Protein AF-A0A4R1QID0-F1 (afdb_monomer_lite)

Radius of gyration: 25.6 Å; chains: 1; bounding box: 64×39×72 Å

InterPro domains:
  IPR013378 Internalin B-like, B-repeat [PF09479] (39-100)
  IPR013378 Internalin B-like, B-repeat [TIGR02543] (71-116)
  IPR042229 Listeria-Bacteroides repeat domain superfamily [G3DSA:2.60.40.4270] (36-116)

pLDDT: mean 79.38, std 17.38, range [43.12, 98.12]

Structure (mmCIF, N/CA/C/O backbone):
data_AF-A0A4R1QID0-F1
#
_entry.id   AF-A0A4R1QID0-F1
#
loop_
_atom_site.group_PDB
_atom_site.id
_atom_site.type_symbol
_atom_site.label_atom_id
_atom_site.label_alt_id
_atom_site.label_comp_id
_atom_site.label_asym_id
_atom_site.label_entity_id
_atom_site.label_seq_id
_atom_site.pdbx_PDB_ins_code
_atom_site.Cartn_x
_atom_site.Cartn_y
_atom_site.Cartn_z
_atom_site.occupancy
_atom_site.B_iso_or_equiv
_atom_site.auth_seq_id
_atom_site.auth_comp_id
_atom_site.auth_asym_id
_atom_site.auth_atom_id
_atom_site.pdbx_PDB_model_num
ATOM 1 N N . MET A 1 1 ? -11.193 15.067 13.203 1.00 49.72 1 MET A N 1
ATOM 2 C CA . MET A 1 1 ? -12.144 14.081 13.769 1.00 49.72 1 MET A CA 1
ATOM 3 C C . MET A 1 1 ? -12.081 12.837 12.896 1.00 49.72 1 MET A C 1
ATOM 5 O O . MET A 1 1 ? -12.036 13.022 11.689 1.00 49.72 1 MET A O 1
ATOM 9 N N . GLY A 1 2 ? -12.042 11.627 13.473 1.00 64.31 2 GLY A N 1
ATOM 10 C CA . GLY A 1 2 ? -12.296 10.387 12.718 1.00 64.31 2 GLY A CA 1
ATOM 11 C C . GLY A 1 2 ? -11.180 9.338 12.645 1.00 64.31 2 GLY A C 1
ATOM 12 O O . GLY A 1 2 ? -11.029 8.741 11.597 1.00 64.31 2 GLY A O 1
ATOM 13 N N . SER A 1 3 ? -10.397 9.099 13.702 1.00 70.88 3 SER A N 1
ATOM 14 C CA . SER A 1 3 ? -9.411 7.995 13.736 1.00 70.88 3 SER A CA 1
ATOM 15 C C . SER A 1 3 ? -9.646 6.971 14.852 1.00 70.88 3 SER A C 1
ATOM 17 O O . SER A 1 3 ? -8.865 6.038 15.041 1.00 70.88 3 SER A O 1
ATOM 19 N N . GLU A 1 4 ? -10.699 7.194 15.629 1.00 80.94 4 GLU A N 1
ATOM 20 C CA . GLU A 1 4 ? -11.085 6.413 16.794 1.00 80.94 4 GLU A CA 1
ATOM 21 C C . GLU A 1 4 ? -12.612 6.342 16.822 1.00 80.94 4 GLU A C 1
ATOM 23 O O . GLU A 1 4 ? -13.280 7.346 16.535 1.00 80.94 4 GLU A O 1
ATOM 28 N N . ARG A 1 5 ? -13.150 5.186 17.210 1.00 79.44 5 ARG A N 1
ATOM 29 C CA . ARG A 1 5 ? -14.561 5.016 17.559 1.00 79.44 5 ARG A CA 1
ATOM 30 C C . ARG A 1 5 ? -14.739 5.061 19.074 1.00 79.44 5 ARG A C 1
ATOM 32 O O . ARG A 1 5 ? -13.818 4.750 19.835 1.00 79.44 5 ARG A O 1
ATOM 39 N N . SER A 1 6 ? -15.937 5.430 19.508 1.00 84.56 6 SER A N 1
ATOM 40 C CA . SER A 1 6 ? -16.315 5.389 20.920 1.00 84.56 6 SER A CA 1
ATOM 41 C C . SER A 1 6 ? -17.031 4.080 21.222 1.00 84.56 6 SER A C 1
ATOM 43 O O . SER A 1 6 ? -18.061 3.790 20.621 1.00 84.56 6 SER A O 1
ATOM 45 N N . GLU A 1 7 ? -16.509 3.317 22.178 1.00 86.38 7 GLU A N 1
ATOM 46 C CA . GLU A 1 7 ? -17.219 2.190 22.786 1.00 86.38 7 GLU A CA 1
ATOM 47 C C . GLU A 1 7 ? -17.735 2.622 24.164 1.00 86.38 7 GLU A C 1
ATOM 49 O O . GLU A 1 7 ? -16.983 3.196 24.959 1.00 86.38 7 GLU A O 1
ATOM 54 N N . TRP A 1 8 ? -19.017 2.376 24.436 1.00 87.00 8 TRP A N 1
ATOM 55 C CA . TRP A 1 8 ? -19.699 2.803 25.661 1.00 87.00 8 TRP A CA 1
ATOM 56 C C . TRP A 1 8 ? -19.897 1.633 26.625 1.00 87.00 8 TRP A C 1
ATOM 58 O O . TRP A 1 8 ? -20.104 0.503 26.192 1.00 87.00 8 TRP A O 1
ATOM 68 N N . PHE A 1 9 ? -19.840 1.901 27.930 1.00 90.12 9 PHE A N 1
ATOM 69 C CA . PHE A 1 9 ? -19.890 0.900 28.998 1.00 90.12 9 PHE A CA 1
ATOM 70 C C . PHE A 1 9 ? -20.726 1.392 30.185 1.00 90.12 9 PHE A C 1
ATOM 72 O O . PHE A 1 9 ? -20.767 2.594 30.468 1.00 90.12 9 PHE A O 1
ATOM 79 N N . TYR A 1 10 ? -21.366 0.460 30.897 1.00 88.88 10 TYR A N 1
ATOM 80 C CA . TYR A 1 10 ? -22.107 0.761 32.133 1.00 88.88 10 TYR A CA 1
ATOM 81 C C . TYR A 1 10 ? -21.193 0.979 33.345 1.00 88.88 10 TYR A C 1
ATOM 83 O O . TYR A 1 10 ? -21.604 1.584 34.332 1.00 88.88 10 TYR A O 1
ATOM 91 N N . ASP A 1 11 ? -19.954 0.495 33.281 1.00 89.31 11 ASP A N 1
ATOM 92 C CA . ASP A 1 11 ? -18.989 0.545 34.371 1.00 89.31 11 ASP A CA 1
ATOM 93 C C . ASP A 1 11 ? -17.685 1.239 33.961 1.00 89.31 11 ASP A C 1
ATOM 95 O O . ASP A 1 11 ? -17.271 1.222 32.800 1.00 89.31 11 ASP A O 1
ATOM 99 N N . SER A 1 12 ? -16.994 1.810 34.946 1.00 88.94 12 SER A N 1
ATOM 100 C CA . SER A 1 12 ? -15.716 2.499 34.740 1.00 88.94 12 SER A CA 1
ATOM 101 C C . SER A 1 12 ? -14.543 1.565 34.436 1.00 88.94 12 SER A C 1
ATOM 103 O O . SER A 1 12 ? -13.476 2.048 34.065 1.00 88.94 12 SER A O 1
ATOM 105 N N . GLN A 1 13 ? -14.711 0.248 34.609 1.00 90.56 13 GLN A N 1
ATOM 106 C CA . GLN A 1 13 ? -13.693 -0.758 34.291 1.00 90.56 13 GLN A CA 1
ATOM 107 C C . GLN A 1 13 ? -13.824 -1.282 32.851 1.00 90.56 13 GLN A C 1
ATOM 109 O O . GLN A 1 13 ? -13.008 -2.098 32.425 1.00 90.56 13 GLN A O 1
ATOM 114 N N . PHE A 1 14 ? -14.808 -0.792 32.086 1.00 87.19 14 PHE A N 1
ATOM 115 C CA . PHE A 1 14 ? -15.067 -1.173 30.697 1.00 87.19 14 PHE A CA 1
ATOM 116 C C . PHE A 1 14 ? -15.308 -2.681 30.507 1.00 87.19 14 PHE A C 1
ATOM 118 O O . PHE A 1 14 ? -14.840 -3.282 29.536 1.00 87.19 14 PHE A O 1
ATOM 125 N N . THR A 1 15 ? -16.025 -3.307 31.441 1.00 87.62 15 THR A N 1
ATOM 126 C CA . THR A 1 15 ? -16.303 -4.755 31.418 1.00 87.62 15 THR A CA 1
ATOM 127 C C . THR A 1 15 ? -17.694 -5.095 30.881 1.00 87.62 15 THR A C 1
ATOM 129 O O . THR A 1 15 ? -17.900 -6.199 30.375 1.00 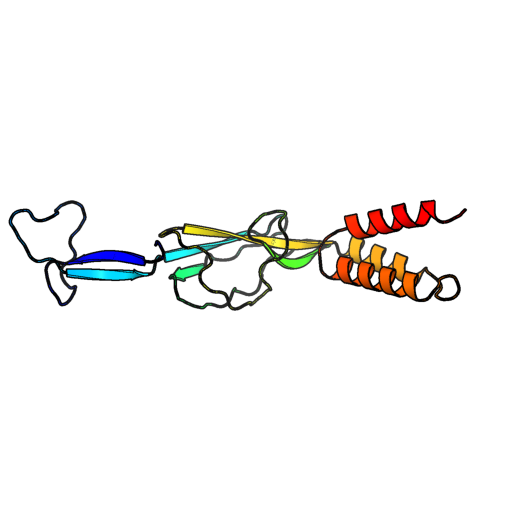87.62 15 THR A O 1
ATOM 132 N N . GLN A 1 16 ? -18.636 -4.150 30.932 1.00 85.75 16 GLN A N 1
ATOM 133 C CA . GLN A 1 16 ? -20.023 -4.316 30.497 1.00 85.75 16 GLN A CA 1
ATOM 134 C C . GLN A 1 16 ? -20.341 -3.362 29.333 1.00 85.75 16 GLN A C 1
ATOM 136 O O . GLN A 1 16 ? -20.740 -2.217 29.572 1.00 85.75 16 GLN A O 1
ATOM 141 N N . PRO A 1 17 ? -20.130 -3.789 28.071 1.00 87.00 17 PRO A N 1
ATOM 142 C CA . PRO A 1 17 ? -20.338 -2.932 26.908 1.00 87.00 17 PRO A CA 1
ATOM 143 C C . PRO A 1 17 ? -21.823 -2.649 26.669 1.00 87.00 17 PRO A C 1
ATOM 145 O O . PRO A 1 17 ? -22.661 -3.553 26.694 1.00 87.00 17 PRO A O 1
ATOM 148 N N . ILE A 1 18 ? -22.125 -1.392 26.360 1.00 85.50 18 ILE A N 1
ATOM 149 C CA . ILE A 1 18 ? -23.423 -0.935 25.872 1.00 85.50 18 ILE A CA 1
ATOM 150 C C . ILE A 1 18 ? -23.448 -1.177 24.365 1.00 85.50 18 ILE A C 1
ATOM 152 O O . ILE A 1 18 ? -22.638 -0.626 23.619 1.00 85.50 18 ILE A O 1
ATOM 156 N N . ARG A 1 19 ? -24.378 -2.016 23.911 1.00 79.38 19 ARG A N 1
ATOM 157 C CA . ARG A 1 19 ? -24.669 -2.185 22.483 1.00 79.38 19 ARG A CA 1
ATOM 158 C C . ARG A 1 19 ? -25.661 -1.097 22.073 1.00 79.38 19 ARG A C 1
ATOM 160 O O . ARG A 1 19 ? -26.538 -0.761 22.866 1.00 79.38 19 ARG A O 1
ATOM 167 N N . GLU A 1 20 ? -25.523 -0.550 20.862 1.00 63.75 20 GLU A N 1
ATOM 168 C CA . GLU A 1 20 ? -26.338 0.573 20.341 1.00 63.75 20 GLU A CA 1
ATOM 169 C C . GLU A 1 20 ? -27.853 0.384 20.516 1.00 63.75 20 GLU A C 1
ATOM 171 O O . GLU A 1 20 ? -28.603 1.350 20.606 1.00 63.75 20 GLU A O 1
ATOM 176 N N . GLU A 1 21 ? -28.289 -0.866 20.629 1.00 64.75 21 GLU A N 1
ATOM 177 C CA . GLU A 1 21 ? -29.668 -1.307 20.811 1.00 64.75 21 GLU A CA 1
ATOM 178 C C . GLU A 1 21 ? -30.313 -0.831 22.130 1.00 64.75 21 GLU A C 1
ATOM 180 O O . GLU A 1 21 ? -31.535 -0.892 22.267 1.00 64.75 21 GLU A O 1
ATOM 185 N N . TYR A 1 22 ? -29.532 -0.348 23.106 1.00 66.56 22 TYR A N 1
ATOM 186 C CA . TYR A 1 22 ? -30.059 0.103 24.396 1.00 66.56 22 TYR A CA 1
ATOM 187 C C . TYR A 1 22 ? -29.257 1.279 24.969 1.00 66.56 22 TYR A C 1
ATOM 189 O O . TYR A 1 22 ? -28.391 1.112 25.829 1.00 66.56 22 TYR A O 1
ATOM 197 N N . ILE A 1 23 ? -29.563 2.501 24.522 1.00 65.56 23 ILE A N 1
ATOM 198 C CA . ILE A 1 23 ? -29.105 3.704 25.227 1.00 65.56 23 ILE A CA 1
ATOM 199 C C . ILE A 1 23 ? -29.964 3.851 26.490 1.00 65.56 23 ILE A C 1
ATOM 201 O O . ILE A 1 23 ? -31.181 4.026 26.378 1.00 65.56 23 ILE A O 1
ATOM 205 N N . PRO A 1 24 ? -29.382 3.777 27.696 1.00 64.50 24 PRO A N 1
ATOM 206 C CA . PRO A 1 24 ? -30.165 3.879 28.914 1.00 64.50 24 PRO A CA 1
ATOM 207 C C . PRO A 1 24 ? -30.789 5.273 29.064 1.00 64.50 24 PRO A C 1
ATOM 209 O O . PRO A 1 24 ? -30.095 6.286 29.135 1.00 64.50 24 PRO A O 1
ATOM 212 N N . GLY A 1 25 ? -32.118 5.324 29.147 1.00 71.19 25 GLY A N 1
ATOM 213 C CA . GLY A 1 25 ? -32.842 6.504 29.618 1.00 71.19 25 GLY A CA 1
ATOM 214 C C . GLY A 1 25 ? -32.760 6.645 31.144 1.00 71.19 25 GLY A C 1
ATOM 215 O O . GLY A 1 25 ? -32.569 5.654 31.845 1.00 71.19 25 GLY A O 1
ATOM 216 N N . ASN A 1 26 ? -32.971 7.869 31.651 1.00 73.75 26 ASN A N 1
ATOM 217 C CA . ASN A 1 26 ? -33.058 8.253 33.079 1.00 73.75 26 ASN A CA 1
ATOM 218 C C . ASN A 1 26 ? -31.740 8.576 33.813 1.00 73.75 26 ASN A C 1
ATOM 220 O O . ASN A 1 26 ? -31.535 8.139 34.942 1.00 73.75 26 ASN A O 1
ATOM 224 N N . GLY A 1 27 ? -30.861 9.392 33.219 1.00 76.56 27 GLY A N 1
ATOM 225 C CA . GLY A 1 27 ? -29.733 9.989 33.956 1.00 76.56 27 GLY A CA 1
ATOM 226 C C . GLY A 1 27 ? -28.651 8.996 34.397 1.00 76.56 27 GLY A C 1
ATOM 227 O O . GLY A 1 27 ? -27.925 9.271 35.349 1.00 76.56 27 GLY A O 1
ATOM 228 N N . GLN A 1 28 ? -28.541 7.845 33.727 1.00 80.94 28 GLN A N 1
ATOM 229 C CA . GLN A 1 28 ? -27.451 6.902 33.964 1.00 80.94 28 GLN A CA 1
ATOM 230 C C . GLN A 1 28 ? -26.105 7.501 33.543 1.00 80.94 28 GLN A C 1
ATOM 232 O O . GLN A 1 28 ? -25.951 8.011 32.433 1.00 80.94 28 GLN A O 1
ATOM 237 N N . THR A 1 29 ? -25.113 7.389 34.426 1.00 86.44 29 THR A N 1
ATOM 238 C CA . THR A 1 29 ? -23.710 7.630 34.084 1.00 86.44 29 THR A CA 1
ATOM 239 C C . THR A 1 29 ? -23.209 6.481 33.221 1.00 86.44 29 THR A C 1
ATOM 241 O O . THR A 1 29 ? -23.306 5.321 33.615 1.00 86.44 29 THR A O 1
ATOM 244 N N . VAL A 1 30 ? -22.643 6.811 32.065 1.00 88.81 30 VAL A N 1
ATOM 245 C CA . VAL A 1 30 ? -21.993 5.861 31.158 1.00 88.81 30 VAL A CA 1
ATOM 246 C C . VAL A 1 30 ? -20.535 6.253 30.958 1.00 88.81 30 VAL A C 1
ATOM 248 O O . VAL A 1 30 ? -20.171 7.427 31.063 1.00 88.81 30 VAL A O 1
ATOM 251 N N . TYR A 1 31 ? -19.698 5.269 30.655 1.00 88.62 31 TYR A N 1
ATOM 252 C CA . TYR A 1 31 ? -18.264 5.451 30.467 1.00 88.62 31 TYR A CA 1
ATOM 253 C C . TYR A 1 31 ? -17.903 5.187 29.007 1.00 88.62 31 TYR A C 1
ATOM 255 O O . TYR A 1 31 ? -18.281 4.161 28.449 1.00 88.62 31 TYR A O 1
ATOM 263 N N . ALA A 1 32 ? -17.171 6.108 28.381 1.00 87.69 32 ALA A N 1
ATOM 264 C CA . ALA A 1 32 ? -16.661 5.934 27.024 1.00 87.69 32 ALA A CA 1
ATOM 265 C C . A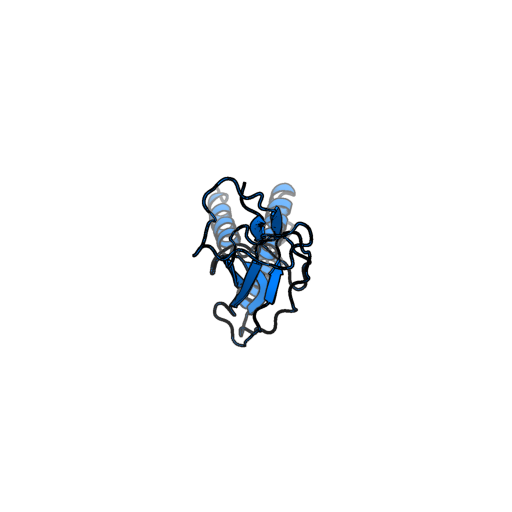LA A 1 32 ? -15.183 5.558 27.043 1.00 87.69 32 ALA A C 1
ATOM 267 O O . ALA A 1 32 ? -14.385 6.174 27.756 1.00 87.69 32 ALA A O 1
ATOM 268 N N . ARG A 1 33 ? -14.807 4.620 26.176 1.00 87.88 33 ARG A N 1
ATOM 269 C CA . ARG A 1 33 ? -13.416 4.356 25.810 1.00 87.88 33 ARG A CA 1
ATOM 270 C C . ARG A 1 33 ? -13.212 4.666 24.332 1.00 87.88 33 ARG A C 1
ATOM 272 O O . ARG A 1 33 ? -14.010 4.263 23.488 1.00 87.88 33 ARG A O 1
ATOM 279 N N . ARG A 1 34 ? -12.110 5.351 24.024 1.00 86.56 34 ARG A N 1
ATOM 280 C CA . ARG A 1 34 ? -11.635 5.543 22.648 1.00 86.56 34 ARG A CA 1
ATOM 281 C C . ARG A 1 34 ? -10.935 4.278 22.177 1.00 86.56 34 ARG A C 1
ATOM 283 O O . ARG A 1 34 ? -10.024 3.801 22.853 1.00 86.56 34 ARG A O 1
ATOM 290 N N . VAL A 1 35 ? -11.363 3.748 21.038 1.00 87.69 35 VAL A N 1
ATOM 291 C CA . VAL A 1 35 ? -10.768 2.558 20.425 1.00 87.69 35 VAL A CA 1
ATOM 292 C C . VAL A 1 35 ? -10.282 2.907 19.023 1.00 87.69 35 VAL A C 1
ATOM 294 O O . VAL A 1 35 ? -11.041 3.522 18.270 1.00 87.69 35 VAL A O 1
ATOM 297 N N . PRO A 1 36 ? -9.038 2.550 18.655 1.00 90.50 36 PRO A N 1
ATOM 298 C CA . PRO A 1 36 ? -8.532 2.815 17.318 1.00 90.50 36 PRO A CA 1
ATOM 299 C C . PRO A 1 36 ? -9.376 2.155 16.227 1.00 90.50 36 PRO A C 1
ATOM 301 O O . PRO A 1 36 ? -9.839 1.018 16.373 1.00 90.50 36 PRO A O 1
ATOM 304 N N . ASN A 1 37 ? -9.531 2.862 15.110 1.00 92.19 37 ASN A N 1
ATOM 305 C CA . ASN A 1 37 ? -10.207 2.320 13.935 1.00 92.19 37 ASN A CA 1
ATOM 306 C C . ASN A 1 37 ? -9.407 1.147 13.361 1.00 92.19 37 ASN A C 1
ATOM 308 O O . ASN A 1 37 ? -8.176 1.189 13.319 1.00 92.19 37 ASN A O 1
ATOM 312 N N . ARG A 1 38 ? -10.095 0.096 12.918 1.00 94.06 38 ARG A N 1
ATOM 313 C CA . ARG A 1 38 ? -9.474 -1.095 12.322 1.00 94.06 38 ARG A CA 1
ATOM 314 C C . ARG A 1 38 ? -9.634 -1.067 10.816 1.00 94.06 38 ARG A C 1
ATOM 316 O O . ARG A 1 38 ? -10.663 -0.631 10.322 1.00 94.06 38 ARG A O 1
ATOM 323 N N . TYR A 1 39 ? -8.653 -1.580 10.089 1.00 96.19 39 TYR A N 1
ATOM 324 C CA . TYR A 1 39 ? -8.732 -1.686 8.637 1.00 96.19 39 TYR A CA 1
ATOM 325 C C . TYR A 1 39 ? -7.973 -2.898 8.111 1.00 96.19 39 TYR A C 1
ATOM 327 O 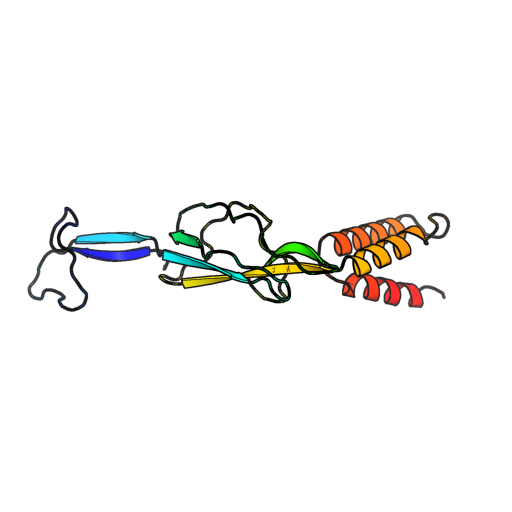O . TYR A 1 39 ? -7.090 -3.458 8.772 1.00 96.19 39 TYR A O 1
ATOM 335 N N . THR A 1 40 ? -8.319 -3.285 6.888 1.00 97.81 40 THR A N 1
ATOM 336 C CA . THR A 1 40 ? -7.703 -4.402 6.178 1.00 97.81 40 THR A CA 1
ATOM 337 C C . THR A 1 40 ? -6.962 -3.900 4.947 1.00 97.81 40 THR A C 1
ATOM 339 O O . THR A 1 40 ? -7.518 -3.192 4.112 1.00 97.81 40 THR A O 1
ATOM 342 N N . VAL A 1 41 ? -5.710 -4.313 4.801 1.00 98.06 41 VAL A N 1
ATOM 343 C CA . VAL A 1 41 ? -4.894 -4.113 3.606 1.00 98.06 41 VAL A CA 1
ATOM 344 C C . VAL A 1 41 ? -4.983 -5.360 2.737 1.00 98.06 41 VAL A C 1
ATOM 346 O O . VAL A 1 41 ? -4.718 -6.473 3.199 1.00 98.06 41 VAL A O 1
ATOM 349 N N . ARG A 1 42 ? -5.357 -5.184 1.472 1.00 98.00 42 ARG A N 1
ATOM 350 C CA . ARG A 1 42 ? -5.417 -6.243 0.461 1.00 98.00 42 ARG A CA 1
ATOM 351 C C . ARG A 1 42 ? -4.384 -5.987 -0.620 1.00 98.00 42 ARG A C 1
ATOM 353 O O . ARG A 1 42 ? -4.155 -4.844 -1.000 1.00 98.00 42 ARG A O 1
ATOM 360 N N . PHE A 1 43 ? -3.807 -7.062 -1.139 1.00 98.12 43 PHE A N 1
ATOM 361 C CA . PHE A 1 43 ? -2.773 -7.002 -2.162 1.00 98.12 43 PHE A CA 1
ATOM 362 C C . PHE A 1 43 ? -3.307 -7.548 -3.482 1.00 98.12 43 PHE A C 1
ATOM 364 O O . PHE A 1 43 ? -3.852 -8.650 -3.533 1.00 98.12 43 PHE A O 1
ATOM 371 N N . SER A 1 44 ? -3.131 -6.781 -4.551 1.00 97.94 44 SER A N 1
ATOM 372 C CA . SER A 1 44 ? -3.480 -7.173 -5.913 1.00 97.94 44 SER A CA 1
ATOM 373 C C . SER A 1 44 ? -2.216 -7.350 -6.745 1.00 97.94 44 SER A C 1
ATOM 375 O O . SER A 1 44 ? -1.363 -6.462 -6.784 1.00 97.94 44 SER A O 1
ATOM 377 N N . ALA A 1 45 ? -2.127 -8.470 -7.466 1.00 96.94 45 ALA A N 1
ATOM 378 C CA . ALA A 1 45 ? -1.040 -8.723 -8.409 1.00 96.94 45 ALA A CA 1
ATOM 379 C C . ALA A 1 45 ? -1.058 -7.760 -9.608 1.00 96.94 45 ALA A C 1
ATOM 381 O O . ALA A 1 45 ? -0.050 -7.641 -10.300 1.00 96.94 45 ALA A O 1
ATOM 382 N N . ASN A 1 46 ? -2.184 -7.078 -9.857 1.00 96.56 46 ASN A N 1
ATOM 383 C CA . ASN A 1 46 ? -2.328 -6.011 -10.850 1.00 96.56 46 ASN A CA 1
ATOM 384 C C . ASN A 1 46 ? -1.741 -6.362 -12.235 1.00 96.56 46 ASN A C 1
ATOM 386 O O . ASN A 1 46 ? -0.749 -5.792 -12.696 1.00 96.56 46 ASN A O 1
ATOM 390 N N . GLY A 1 47 ? -2.312 -7.388 -12.869 1.00 93.81 47 GLY A N 1
ATOM 391 C CA . GLY A 1 47 ? -1.821 -7.932 -14.141 1.00 93.81 47 GLY A CA 1
ATOM 392 C C . GLY A 1 47 ? -0.642 -8.907 -14.015 1.00 93.81 47 GLY A C 1
ATOM 393 O O . GLY A 1 47 ? -0.204 -9.452 -15.024 1.00 93.81 47 GLY A O 1
ATOM 394 N N . GLY A 1 48 ? -0.129 -9.138 -12.804 1.00 95.06 48 GLY A N 1
ATOM 395 C CA . GLY A 1 48 ? 0.747 -10.264 -12.473 1.00 95.06 48 GLY A CA 1
ATOM 396 C C . GLY A 1 48 ? -0.018 -11.517 -12.024 1.00 95.06 48 GLY A C 1
ATOM 397 O O . GLY A 1 48 ? -1.247 -11.573 -12.060 1.00 95.06 48 GLY A O 1
ATOM 398 N N . ALA A 1 49 ? 0.729 -12.512 -11.554 1.00 97.06 49 ALA A N 1
ATOM 399 C CA . ALA A 1 49 ? 0.256 -13.783 -11.018 1.00 97.06 49 ALA A CA 1
ATOM 400 C C . ALA A 1 49 ? 0.753 -14.010 -9.578 1.00 97.06 49 ALA A C 1
ATOM 402 O O . ALA A 1 49 ? 1.797 -13.490 -9.175 1.00 97.06 49 ALA A O 1
ATOM 403 N N . GLY A 1 50 ? 0.012 -14.823 -8.820 1.00 95.69 50 GLY A N 1
ATOM 404 C CA . GLY A 1 50 ? 0.270 -15.151 -7.413 1.00 95.69 50 GLY A CA 1
ATOM 405 C C . GLY A 1 50 ? -0.828 -14.643 -6.473 1.00 95.69 50 GLY A C 1
ATOM 406 O O . GLY A 1 50 ? -1.780 -13.994 -6.902 1.00 95.69 50 GLY A O 1
ATOM 407 N N . SER A 1 51 ? -0.690 -14.936 -5.181 1.00 95.06 51 SER A N 1
ATOM 408 C CA . SER A 1 51 ? -1.621 -14.517 -4.125 1.00 95.06 51 SER A CA 1
ATOM 409 C C . SER A 1 51 ? -0.862 -14.122 -2.860 1.00 95.06 51 SER A C 1
ATOM 411 O O . SER A 1 51 ? 0.218 -14.643 -2.577 1.00 95.06 51 SER A O 1
ATOM 413 N N . MET A 1 52 ? -1.443 -13.213 -2.082 1.00 96.69 52 MET A N 1
ATOM 414 C CA . MET A 1 52 ? -0.933 -12.804 -0.775 1.00 96.69 52 MET A CA 1
ATOM 415 C C . MET A 1 52 ? -2.100 -12.665 0.196 1.00 96.69 52 MET A C 1
ATOM 417 O O . MET A 1 52 ? -3.177 -12.211 -0.195 1.00 96.69 52 MET A O 1
ATOM 421 N N . ASP A 1 53 ? -1.872 -13.040 1.451 1.00 97.00 53 ASP A N 1
ATOM 422 C CA . ASP A 1 53 ? -2.863 -12.870 2.507 1.00 97.00 53 ASP A CA 1
ATOM 423 C C . ASP A 1 53 ? -3.088 -11.384 2.801 1.00 97.00 53 ASP A C 1
ATOM 425 O O . ASP A 1 53 ? -2.174 -10.558 2.709 1.00 97.00 53 ASP A O 1
ATOM 429 N N . SER A 1 54 ? -4.320 -11.039 3.170 1.00 96.81 54 SER A N 1
ATOM 430 C CA . SER A 1 54 ? -4.634 -9.698 3.654 1.00 96.81 54 SER A CA 1
ATOM 431 C C . SER A 1 54 ? -4.015 -9.451 5.027 1.00 96.81 54 SER A C 1
ATOM 433 O O . SER A 1 54 ? -3.928 -10.365 5.848 1.00 96.81 54 SER A O 1
ATOM 435 N N . LEU A 1 55 ? -3.684 -8.197 5.312 1.00 96.44 55 LEU A N 1
ATOM 436 C CA . LEU A 1 55 ? -3.148 -7.773 6.601 1.00 96.44 55 LEU A CA 1
ATOM 437 C C . LEU A 1 55 ? -4.174 -6.909 7.333 1.00 96.44 55 LEU A C 1
ATOM 439 O O . LEU A 1 55 ? -4.726 -5.983 6.749 1.00 96.44 55 LEU A O 1
ATOM 443 N N . ASN A 1 56 ? -4.408 -7.178 8.616 1.00 96.50 56 ASN A N 1
ATOM 444 C CA . ASN A 1 56 ? -5.242 -6.326 9.465 1.00 96.50 56 ASN A CA 1
ATOM 445 C C . ASN A 1 56 ? -4.357 -5.411 10.312 1.00 96.50 56 ASN A C 1
ATOM 447 O O . ASN A 1 56 ? -3.369 -5.873 10.882 1.00 96.50 56 ASN A O 1
ATOM 451 N N . SER A 1 57 ? -4.715 -4.132 10.397 1.00 95.62 57 SER A N 1
ATOM 452 C CA . SER A 1 57 ? -4.008 -3.147 11.217 1.00 95.62 57 SER A CA 1
ATOM 453 C C . SER A 1 57 ? -4.994 -2.205 11.894 1.00 95.62 57 SER A C 1
ATOM 455 O O . SER A 1 57 ? -6.129 -2.027 11.450 1.00 95.62 57 SER A O 1
ATOM 457 N N . GLU A 1 58 ? -4.535 -1.579 12.970 1.00 94.75 58 GLU A N 1
ATOM 458 C CA . GLU A 1 58 ? -5.277 -0.535 13.667 1.00 94.75 58 GLU A CA 1
ATOM 459 C C . GLU A 1 58 ? -4.689 0.846 13.368 1.00 94.75 58 GLU A C 1
ATOM 461 O O . GLU A 1 58 ? -3.504 0.998 13.039 1.00 94.75 58 GLU A O 1
ATOM 466 N N . TYR A 1 59 ? -5.519 1.879 13.472 1.00 93.00 59 TYR A N 1
ATOM 467 C CA . TYR A 1 59 ? -5.056 3.252 13.421 1.00 93.00 59 TYR A CA 1
ATOM 468 C C . TYR A 1 59 ? -4.085 3.502 14.577 1.00 93.00 59 TYR A C 1
ATOM 470 O O . TYR A 1 59 ? -4.273 3.073 15.709 1.00 93.00 59 TYR A O 1
ATOM 478 N N . GLY A 1 60 ? -2.999 4.197 14.291 1.00 91.69 60 GLY A N 1
ATOM 479 C CA . GLY A 1 60 ? -1.928 4.458 15.232 1.00 91.69 60 GLY A CA 1
ATOM 480 C C . GLY A 1 60 ? -0.865 3.360 15.282 1.00 91.69 60 GLY A C 1
ATOM 481 O O . GLY A 1 60 ? 0.235 3.669 15.745 1.00 91.69 60 GLY A O 1
ATOM 482 N N . GLN A 1 61 ? -1.110 2.162 14.746 1.00 93.75 61 GLN A N 1
ATOM 483 C CA . GLN A 1 61 ? -0.139 1.067 14.715 1.00 93.75 61 GLN A CA 1
ATOM 484 C C . GLN A 1 61 ? 0.793 1.164 13.495 1.00 93.75 61 GLN A C 1
ATOM 486 O O . GLN A 1 61 ? 0.340 1.380 12.371 1.00 93.75 61 GLN A O 1
ATOM 491 N N . GLN A 1 62 ? 2.102 1.003 13.716 1.00 95.94 62 GLN A N 1
ATOM 492 C CA . GLN A 1 62 ? 3.071 0.774 12.640 1.00 95.94 62 GLN A CA 1
ATOM 493 C C . GLN A 1 62 ? 3.180 -0.718 12.333 1.00 95.94 62 GLN A C 1
ATOM 495 O O . GLN A 1 62 ? 3.205 -1.540 13.249 1.00 95.94 62 GLN A O 1
ATOM 500 N N . PHE A 1 63 ? 3.303 -1.054 11.054 1.00 95.31 63 PHE A N 1
ATOM 501 C CA . PHE A 1 63 ? 3.561 -2.419 10.607 1.00 95.31 63 PHE A CA 1
ATOM 502 C C . PHE A 1 63 ? 4.386 -2.417 9.322 1.00 95.31 63 PHE A C 1
ATOM 504 O O . PHE A 1 63 ? 4.416 -1.433 8.582 1.00 95.31 63 PHE A O 1
ATOM 511 N N . GLN A 1 64 ? 5.066 -3.530 9.064 1.00 96.44 64 GLN A N 1
ATOM 512 C CA . GLN A 1 64 ? 5.846 -3.722 7.850 1.00 96.44 64 GLN A CA 1
ATOM 513 C C . GLN A 1 64 ? 4.981 -4.375 6.770 1.00 96.44 64 GLN A C 1
ATOM 515 O O . GLN A 1 64 ? 4.317 -5.380 7.033 1.00 96.44 64 GLN A O 1
ATOM 520 N N . LEU A 1 65 ? 4.996 -3.827 5.553 1.00 95.38 65 LEU A N 1
ATOM 521 C CA . LEU A 1 65 ? 4.395 -4.499 4.404 1.00 95.38 65 LEU A CA 1
ATOM 522 C C . LEU A 1 65 ? 5.129 -5.827 4.148 1.00 95.38 65 LEU A C 1
ATOM 524 O O . LEU A 1 65 ? 6.361 -5.847 4.162 1.00 95.38 65 LEU A O 1
ATOM 528 N N . PRO A 1 66 ? 4.420 -6.941 3.901 1.00 94.25 66 PRO A N 1
ATOM 529 C CA . PRO A 1 66 ? 5.067 -8.198 3.555 1.00 94.25 66 PRO A CA 1
ATOM 530 C C . PRO A 1 66 ? 5.835 -8.068 2.237 1.00 94.25 66 PRO A C 1
ATOM 532 O O . PRO A 1 66 ? 5.479 -7.275 1.361 1.00 94.25 66 PRO A O 1
ATOM 535 N N . ALA A 1 67 ? 6.873 -8.890 2.078 1.00 93.81 67 ALA A N 1
ATOM 536 C CA . ALA A 1 67 ? 7.569 -9.000 0.806 1.00 93.81 67 ALA A CA 1
ATOM 537 C C . ALA A 1 67 ? 6.590 -9.438 -0.296 1.00 93.81 67 ALA A C 1
ATOM 539 O O . ALA A 1 67 ? 5.837 -10.401 -0.113 1.00 93.81 67 ALA A O 1
ATOM 540 N N . ALA A 1 68 ? 6.615 -8.747 -1.435 1.00 93.44 68 ALA A N 1
ATOM 541 C CA . ALA A 1 68 ? 5.796 -9.092 -2.589 1.00 93.44 68 ALA A CA 1
ATOM 542 C C . ALA A 1 68 ? 6.076 -10.530 -3.055 1.00 93.44 68 ALA A C 1
ATOM 544 O O . ALA A 1 68 ? 7.227 -10.926 -3.245 1.00 93.44 68 ALA A O 1
ATOM 545 N N . ARG A 1 69 ? 5.006 -11.307 -3.250 1.00 95.44 69 ARG A N 1
ATOM 546 C CA . ARG A 1 69 ? 5.048 -12.695 -3.753 1.00 95.44 69 ARG A CA 1
ATOM 547 C C . ARG A 1 69 ? 4.428 -12.837 -5.143 1.00 95.44 69 ARG A C 1
ATOM 549 O O . ARG A 1 69 ? 4.072 -13.935 -5.562 1.00 95.44 69 ARG A O 1
ATOM 556 N N . PHE A 1 70 ? 4.270 -11.719 -5.842 1.00 96.69 70 PHE A N 1
ATOM 557 C CA . PHE A 1 70 ? 3.730 -11.686 -7.192 1.00 96.69 70 PHE A CA 1
ATOM 558 C C . PHE A 1 70 ? 4.838 -11.772 -8.232 1.00 96.69 70 PHE A C 1
ATOM 560 O O . PHE A 1 70 ? 5.959 -11.318 -8.011 1.00 96.69 70 PHE A O 1
ATOM 567 N N . THR A 1 71 ? 4.494 -12.311 -9.394 1.00 95.94 71 THR A N 1
ATOM 568 C CA . THR A 1 71 ? 5.375 -12.364 -10.565 1.00 95.94 71 THR A CA 1
ATOM 569 C C . THR A 1 71 ? 4.629 -11.867 -11.793 1.00 95.94 71 THR A C 1
ATOM 571 O O . THR A 1 71 ? 3.414 -12.025 -11.890 1.00 95.94 71 THR A O 1
ATOM 574 N N . ARG A 1 72 ? 5.334 -11.259 -12.746 1.00 95.56 72 ARG A N 1
ATOM 575 C CA . ARG A 1 72 ? 4.754 -10.846 -14.026 1.00 95.56 72 ARG A CA 1
ATOM 576 C C . ARG A 1 72 ? 5.817 -10.979 -15.111 1.00 95.56 72 ARG A C 1
ATOM 578 O O . ARG A 1 72 ? 6.813 -10.270 -15.086 1.00 95.56 72 ARG A O 1
ATOM 585 N N . THR A 1 73 ? 5.629 -11.908 -16.043 1.00 94.56 73 THR A N 1
ATOM 586 C CA . THR A 1 73 ? 6.628 -12.211 -17.081 1.00 94.56 73 THR A CA 1
ATOM 587 C C . THR A 1 73 ? 6.977 -10.973 -17.908 1.00 94.56 73 THR A C 1
ATOM 589 O O . THR A 1 73 ? 6.081 -10.348 -18.471 1.00 94.56 73 THR A O 1
ATOM 592 N N . GLY A 1 74 ? 8.271 -10.648 -18.004 1.00 89.25 74 GLY A N 1
ATOM 593 C CA . GLY A 1 74 ? 8.783 -9.472 -18.723 1.00 89.25 74 GLY A CA 1
ATOM 594 C C . GLY A 1 74 ? 8.650 -8.151 -17.957 1.00 89.25 74 GLY A C 1
ATOM 595 O O . GLY A 1 74 ? 8.779 -7.080 -18.560 1.00 89.25 74 GLY A O 1
ATOM 596 N N . TYR A 1 75 ? 8.340 -8.220 -16.661 1.00 90.25 75 TYR A N 1
ATOM 597 C CA . TYR A 1 75 ? 8.243 -7.067 -15.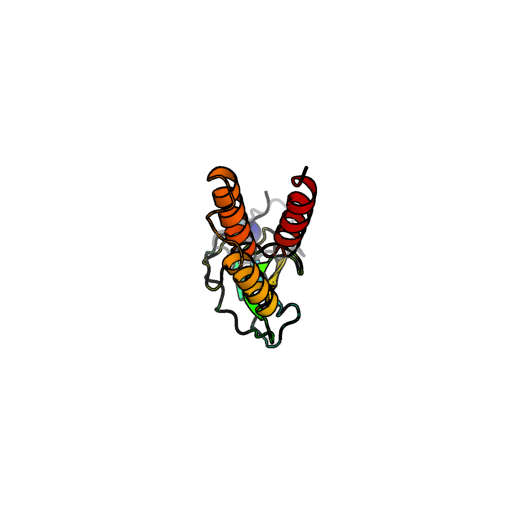784 1.00 90.25 75 TYR A CA 1
ATOM 598 C C . TYR A 1 75 ? 8.932 -7.314 -14.440 1.00 90.25 75 TYR A C 1
ATOM 600 O O . TYR A 1 75 ? 8.809 -8.377 -13.830 1.00 90.25 75 TYR A O 1
ATOM 608 N N . THR A 1 76 ? 9.526 -6.254 -13.909 1.00 89.88 76 THR A N 1
ATOM 609 C CA . THR A 1 76 ? 10.076 -6.192 -12.558 1.00 89.88 76 THR A CA 1
ATOM 610 C C . THR A 1 76 ? 9.101 -5.477 -11.619 1.00 89.88 76 THR A C 1
ATOM 612 O O . THR A 1 76 ? 8.563 -4.419 -11.953 1.00 89.88 76 THR A O 1
ATOM 615 N N . PHE A 1 77 ? 8.861 -6.050 -10.435 1.00 91.56 77 PHE A N 1
ATOM 616 C CA . PHE A 1 77 ? 8.074 -5.413 -9.373 1.00 91.56 77 PHE A CA 1
ATOM 617 C C . PHE A 1 77 ? 8.824 -4.202 -8.807 1.00 91.56 77 PHE A C 1
ATOM 619 O O . PHE A 1 77 ? 9.989 -4.327 -8.428 1.00 91.56 77 PHE A O 1
ATOM 626 N N . THR A 1 78 ? 8.163 -3.049 -8.708 1.00 90.44 78 THR A N 1
ATOM 627 C CA . THR A 1 78 ? 8.792 -1.802 -8.231 1.00 90.44 78 THR A CA 1
ATOM 628 C C . THR A 1 78 ? 8.224 -1.278 -6.917 1.00 90.44 78 THR A C 1
ATOM 630 O O . THR A 1 78 ? 8.836 -0.412 -6.299 1.00 90.44 78 THR A O 1
ATOM 633 N N . GLY A 1 79 ? 7.082 -1.796 -6.463 1.00 93.62 79 GLY A N 1
ATOM 634 C CA . GLY A 1 79 ? 6.432 -1.366 -5.229 1.00 93.62 79 GLY A CA 1
ATOM 635 C C . GLY A 1 79 ? 4.915 -1.471 -5.310 1.00 93.62 79 GLY A C 1
ATOM 636 O O . GLY A 1 79 ? 4.362 -2.203 -6.130 1.00 93.62 79 GLY A O 1
ATOM 637 N N . TRP A 1 80 ? 4.238 -0.726 -4.449 1.00 95.56 80 TRP A N 1
ATOM 638 C CA . TRP A 1 80 ? 2.791 -0.730 -4.299 1.00 95.56 80 TRP A CA 1
ATOM 639 C C . TRP A 1 80 ? 2.204 0.644 -4.603 1.00 95.56 80 TRP A C 1
ATOM 641 O O . TRP A 1 80 ? 2.748 1.662 -4.172 1.00 95.56 80 TRP A O 1
ATOM 651 N N . SER A 1 81 ? 1.063 0.661 -5.283 1.00 95.31 81 SER A N 1
ATOM 652 C CA . SER A 1 81 ? 0.237 1.850 -5.496 1.00 95.31 81 SER A CA 1
ATOM 653 C C . SER A 1 81 ? -1.128 1.683 -4.834 1.00 95.31 81 SER A C 1
ATOM 655 O O . SER A 1 81 ? -1.622 0.559 -4.715 1.00 95.31 81 SER A O 1
ATOM 657 N N . THR A 1 82 ? -1.775 2.778 -4.431 1.00 95.75 82 THR A N 1
ATOM 658 C CA . THR A 1 8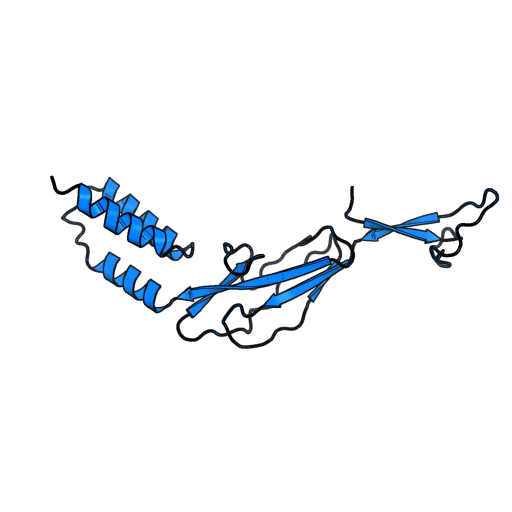2 ? -3.173 2.733 -3.956 1.00 95.75 82 THR A CA 1
ATOM 659 C C . THR A 1 82 ? -4.185 2.667 -5.104 1.00 95.75 82 THR A C 1
ATOM 661 O O . THR A 1 82 ? -5.386 2.493 -4.880 1.00 95.75 82 THR A O 1
ATOM 664 N N . ARG A 1 83 ? -3.712 2.777 -6.353 1.00 93.00 83 ARG A N 1
ATOM 665 C CA . ARG A 1 83 ? -4.521 2.698 -7.575 1.00 93.00 83 ARG A CA 1
ATOM 666 C C . ARG A 1 83 ? -3.884 1.732 -8.582 1.00 93.00 83 ARG A C 1
ATOM 668 O O . ARG A 1 83 ? -2.661 1.658 -8.628 1.00 93.00 83 ARG A O 1
ATOM 675 N N . PRO A 1 84 ? -4.670 1.033 -9.422 1.00 89.62 84 PRO A N 1
ATOM 676 C CA . PRO A 1 84 ? -4.129 0.098 -10.417 1.00 89.62 84 PRO A CA 1
ATOM 677 C C . PRO A 1 84 ? -3.062 0.712 -11.336 1.00 89.62 84 PRO A C 1
ATOM 679 O O . PRO A 1 84 ? -2.023 0.099 -11.555 1.00 89.62 84 PRO A O 1
ATOM 682 N N . ASP A 1 85 ? -3.286 1.943 -11.798 1.00 84.31 85 ASP A N 1
ATOM 683 C CA . ASP A 1 85 ? -2.378 2.677 -12.693 1.00 84.31 85 ASP A CA 1
ATOM 684 C C . ASP A 1 85 ? -1.768 3.913 -12.005 1.00 84.31 85 ASP A C 1
ATOM 686 O O . ASP A 1 85 ? -1.469 4.922 -12.642 1.00 84.31 85 ASP A O 1
ATOM 690 N N . GLY A 1 86 ? -1.664 3.882 -10.673 1.00 82.88 86 GLY A N 1
ATOM 691 C CA . GLY A 1 86 ? -1.095 4.980 -9.898 1.00 82.88 86 GLY A CA 1
ATOM 692 C C . GLY A 1 86 ? 0.434 4.926 -9.806 1.00 82.88 86 GLY A C 1
ATOM 693 O O . GLY A 1 86 ? 1.055 3.911 -10.133 1.00 82.88 86 GLY A O 1
ATOM 694 N N . PRO A 1 87 ? 1.062 6.007 -9.313 1.00 84.50 87 PRO A N 1
ATOM 695 C CA . PRO A 1 87 ? 2.485 5.992 -8.999 1.00 84.50 87 PRO A CA 1
ATOM 696 C C . PRO A 1 87 ? 2.780 5.003 -7.863 1.00 84.50 87 PRO A C 1
ATOM 698 O O . PRO A 1 87 ? 1.896 4.641 -7.081 1.00 84.50 87 PRO A O 1
ATOM 701 N N . VAL A 1 88 ? 4.044 4.591 -7.746 1.00 89.25 88 VAL A N 1
ATOM 702 C CA . VAL A 1 88 ? 4.517 3.834 -6.581 1.00 89.25 88 VAL A CA 1
ATOM 703 C C . VAL A 1 88 ? 4.464 4.739 -5.354 1.00 89.25 88 VAL A C 1
ATOM 705 O O . VAL A 1 88 ? 5.130 5.770 -5.309 1.00 89.25 88 VAL A O 1
ATOM 708 N N . GLU A 1 89 ? 3.696 4.331 -4.351 1.00 92.25 89 GLU A N 1
ATOM 709 C CA . GLU A 1 89 ? 3.535 5.054 -3.086 1.00 92.25 89 GLU A CA 1
ATOM 710 C C . GLU A 1 89 ? 4.265 4.357 -1.938 1.00 92.25 89 GLU A C 1
ATOM 712 O O . GLU A 1 89 ? 4.765 5.024 -1.031 1.00 92.25 89 GLU A O 1
ATOM 717 N N . TYR A 1 90 ? 4.370 3.022 -1.994 1.00 94.12 90 TYR A N 1
ATOM 718 C CA . TYR A 1 90 ? 5.042 2.238 -0.963 1.00 94.12 90 TYR A CA 1
ATOM 719 C C . TYR A 1 90 ? 6.051 1.252 -1.545 1.00 94.12 90 TYR A C 1
ATOM 721 O O . TYR A 1 90 ? 5.768 0.521 -2.493 1.00 94.12 90 TYR A O 1
ATOM 729 N N . GLN A 1 91 ? 7.231 1.198 -0.941 1.00 94.00 91 GLN A N 1
ATOM 730 C CA . GLN A 1 91 ? 8.295 0.268 -1.307 1.00 94.00 91 GLN A CA 1
ATOM 731 C C . GLN A 1 91 ? 8.018 -1.141 -0.766 1.00 94.00 91 GLN A C 1
ATOM 733 O O . GLN A 1 91 ? 7.259 -1.339 0.190 1.00 94.00 91 GLN A O 1
ATOM 738 N N . ASN A 1 92 ? 8.665 -2.143 -1.366 1.00 92.19 92 ASN A N 1
ATOM 739 C CA . ASN A 1 92 ? 8.604 -3.513 -0.860 1.00 92.19 92 ASN A CA 1
ATOM 740 C C . ASN A 1 92 ? 9.168 -3.580 0.566 1.00 92.19 92 ASN A C 1
ATOM 742 O O . ASN A 1 92 ? 10.260 -3.070 0.813 1.00 92.19 92 ASN A O 1
ATOM 746 N N . GLY A 1 93 ? 8.461 -4.213 1.503 1.00 92.69 93 GLY A N 1
ATOM 747 C CA . GLY A 1 93 ? 8.952 -4.305 2.880 1.00 92.69 93 GLY A CA 1
ATOM 748 C C . GLY A 1 93 ? 8.926 -2.989 3.665 1.00 92.69 93 GLY A C 1
ATOM 749 O O . GLY A 1 93 ? 9.533 -2.930 4.733 1.00 92.69 93 GLY A O 1
ATOM 750 N N . GLN A 1 94 ? 8.283 -1.928 3.163 1.00 95.44 94 GLN A N 1
ATOM 751 C CA . GLN A 1 94 ? 8.244 -0.638 3.853 1.00 95.44 94 GLN A CA 1
ATOM 752 C C . GLN A 1 94 ? 7.430 -0.717 5.152 1.00 95.44 94 GLN A C 1
ATOM 754 O O . GLN A 1 94 ? 6.342 -1.293 5.184 1.00 95.44 94 GLN A O 1
ATOM 759 N N . THR A 1 95 ? 7.928 -0.077 6.212 1.00 97.12 95 THR A N 1
ATOM 760 C CA . THR A 1 95 ? 7.141 0.198 7.420 1.00 97.12 95 THR A CA 1
ATOM 761 C C . THR A 1 95 ? 6.180 1.352 7.163 1.00 97.12 95 THR A C 1
ATOM 763 O O . THR A 1 95 ? 6.602 2.455 6.813 1.00 97.12 95 THR A O 1
ATOM 766 N N . VAL A 1 96 ? 4.888 1.101 7.353 1.00 96.31 96 VAL A N 1
ATOM 767 C CA . VAL A 1 96 ? 3.800 2.055 7.109 1.00 96.31 96 VAL A CA 1
ATOM 768 C C . VAL A 1 96 ? 2.921 2.221 8.350 1.00 96.31 96 VAL A C 1
ATOM 770 O O . VAL A 1 96 ? 3.026 1.469 9.323 1.00 96.31 96 VAL A O 1
ATOM 773 N N . ARG A 1 97 ? 2.073 3.253 8.335 1.00 96.12 97 ARG A N 1
ATOM 774 C CA . ARG A 1 97 ? 1.142 3.602 9.415 1.00 96.12 97 ARG A CA 1
ATOM 775 C C . ARG A 1 97 ? -0.069 4.322 8.825 1.00 96.12 97 ARG A C 1
ATOM 777 O O . ARG A 1 97 ? 0.106 5.122 7.913 1.00 96.12 97 ARG A O 1
ATOM 784 N N . ASN A 1 98 ? -1.251 4.106 9.403 1.00 94.06 98 ASN A N 1
ATOM 785 C CA . ASN A 1 98 ? -2.476 4.871 9.118 1.00 94.06 98 ASN A CA 1
ATOM 786 C C . ASN A 1 98 ? -2.843 4.931 7.627 1.00 94.06 98 ASN A C 1
ATOM 788 O O . ASN A 1 98 ? -3.055 6.014 7.089 1.00 94.0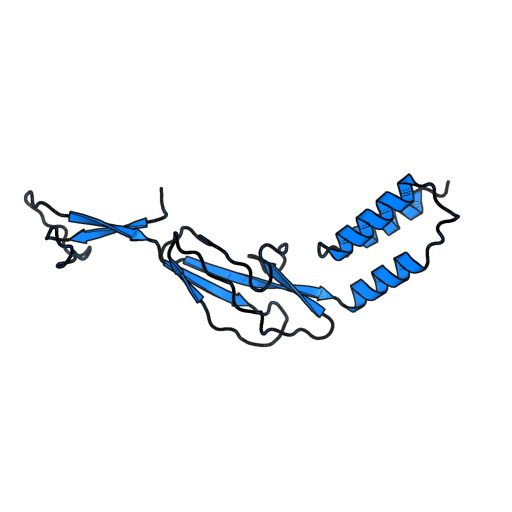6 98 ASN A O 1
ATOM 792 N N . LEU A 1 99 ? -2.922 3.777 6.958 1.00 94.25 99 LEU A N 1
ATOM 793 C CA . LEU A 1 99 ? -3.258 3.744 5.527 1.00 94.25 99 LEU A CA 1
ATOM 794 C C . LEU A 1 99 ? -4.700 4.184 5.227 1.00 94.25 99 LEU A C 1
ATOM 796 O O . LEU A 1 99 ? -5.002 4.579 4.107 1.00 94.25 99 LEU A O 1
ATOM 800 N N . THR A 1 100 ? -5.589 4.131 6.218 1.00 94.06 100 THR A N 1
ATOM 801 C CA . THR A 1 100 ? -6.916 4.747 6.161 1.00 94.06 100 THR A CA 1
ATOM 802 C C . THR A 1 100 ? -7.341 5.220 7.549 1.00 94.06 100 THR A C 1
ATOM 804 O O . THR A 1 100 ? -6.838 4.741 8.569 1.00 94.06 100 THR A O 1
ATOM 807 N N . VAL A 1 101 ? -8.252 6.191 7.572 1.00 92.00 101 VAL A N 1
ATOM 808 C CA . VAL A 1 101 ? -8.939 6.674 8.778 1.00 92.00 101 VAL A CA 1
ATOM 809 C C . VAL A 1 101 ? -10.280 5.964 8.991 1.00 92.00 101 VAL A C 1
ATOM 811 O O . VAL A 1 101 ? -10.861 6.068 10.065 1.00 92.00 101 VAL A O 1
ATOM 814 N N . GLU A 1 102 ? -10.781 5.248 7.986 1.00 91.88 102 GLU A N 1
ATOM 815 C CA . GLU A 1 102 ? -12.097 4.609 8.006 1.00 91.88 102 GLU A CA 1
ATOM 816 C C . GLU A 1 102 ? -12.094 3.348 8.880 1.00 91.88 102 GLU A C 1
ATOM 818 O O . GLU A 1 102 ? -11.255 2.462 8.702 1.00 91.88 102 GLU A O 1
ATOM 823 N N . ASP A 1 103 ? -13.044 3.250 9.815 1.00 90.06 103 ASP A N 1
ATOM 824 C CA . ASP A 1 103 ? -13.243 2.031 10.602 1.00 90.06 103 ASP A CA 1
ATOM 825 C C . ASP A 1 103 ? -13.897 0.943 9.746 1.00 90.06 103 ASP A C 1
ATOM 827 O O . ASP A 1 103 ? -14.882 1.186 9.050 1.00 90.06 103 ASP A O 1
ATOM 831 N N . GLY A 1 104 ? -13.314 -0.251 9.759 1.00 91.56 104 GLY A N 1
ATOM 832 C CA . GLY A 1 104 ? -13.638 -1.323 8.819 1.00 91.56 104 GLY A CA 1
ATOM 833 C C . GLY A 1 104 ? -13.169 -1.058 7.382 1.00 91.56 104 GLY A C 1
ATOM 834 O O . GLY A 1 104 ? -13.549 -1.807 6.481 1.00 91.56 104 GLY A O 1
ATOM 835 N N . GLY A 1 105 ? -12.358 -0.018 7.151 1.00 94.94 105 GLY A N 1
ATOM 836 C CA . GLY A 1 105 ? -11.892 0.358 5.820 1.00 94.94 105 GLY A CA 1
ATOM 837 C C . GLY A 1 105 ? -11.060 -0.738 5.148 1.00 94.94 105 GLY A C 1
ATOM 838 O O . GLY A 1 105 ? -10.342 -1.500 5.803 1.00 94.94 105 GLY A O 1
ATOM 839 N N . VAL A 1 106 ? -11.125 -0.802 3.816 1.00 97.50 106 VAL A N 1
ATOM 840 C CA . VAL A 1 106 ? -10.305 -1.717 3.010 1.00 97.50 106 VAL A CA 1
ATOM 841 C C . VAL A 1 106 ? -9.373 -0.913 2.114 1.00 97.50 106 VAL A C 1
ATOM 843 O O . VAL A 1 106 ? -9.817 -0.226 1.197 1.00 97.50 106 VAL A O 1
ATOM 846 N N . VAL A 1 107 ? -8.069 -1.039 2.349 1.00 97.50 107 VAL A N 1
ATOM 847 C CA . VAL A 1 107 ? -7.025 -0.427 1.521 1.00 97.50 107 VAL A CA 1
ATOM 848 C C . VAL A 1 107 ? -6.525 -1.462 0.525 1.00 97.50 107 VAL A C 1
ATOM 850 O O . VAL A 1 107 ? -5.998 -2.501 0.915 1.00 97.50 107 VAL A O 1
ATOM 853 N N . ASN A 1 108 ? -6.671 -1.184 -0.768 1.00 97.69 108 ASN A N 1
ATOM 854 C CA . ASN A 1 108 ? -6.142 -2.047 -1.820 1.00 97.69 108 ASN A CA 1
ATOM 855 C C . ASN A 1 108 ? -4.791 -1.506 -2.290 1.00 97.69 108 ASN A C 1
ATOM 857 O O . ASN A 1 108 ? -4.707 -0.376 -2.766 1.00 97.69 108 ASN A O 1
ATOM 861 N N . LEU A 1 109 ? -3.753 -2.325 -2.163 1.00 97.94 109 LEU A N 1
ATOM 862 C CA . LEU A 1 109 ? -2.428 -2.067 -2.703 1.00 97.94 109 LEU A CA 1
ATOM 863 C C . LEU A 1 109 ? -2.223 -2.896 -3.967 1.00 97.94 109 LEU A C 1
ATOM 865 O O . LEU A 1 109 ? -2.301 -4.127 -3.956 1.00 97.94 109 LEU A O 1
ATOM 869 N N . TYR A 1 110 ? -1.962 -2.206 -5.066 1.00 97.44 110 TYR A N 1
ATOM 870 C CA . TYR A 1 110 ? -1.767 -2.778 -6.389 1.00 97.44 110 TYR A CA 1
ATOM 871 C C . TYR A 1 110 ? -0.278 -2.855 -6.685 1.00 97.44 110 TYR A C 1
ATOM 873 O O . TYR A 1 110 ? 0.447 -1.879 -6.492 1.00 97.44 110 TYR A O 1
ATOM 881 N N . ALA A 1 111 ? 0.185 -4.018 -7.137 1.00 96.44 111 ALA A N 1
ATOM 882 C CA . ALA A 1 111 ? 1.565 -4.177 -7.557 1.00 96.44 111 ALA A CA 1
ATOM 883 C C . ALA A 1 111 ? 1.873 -3.235 -8.729 1.00 96.44 111 ALA A C 1
ATOM 885 O O . ALA A 1 111 ? 1.191 -3.250 -9.758 1.00 96.44 111 ALA A O 1
ATOM 886 N N . ALA A 1 112 ? 2.904 -2.418 -8.564 1.00 92.69 112 ALA A N 1
ATOM 887 C CA . ALA A 1 112 ? 3.443 -1.589 -9.622 1.00 92.69 112 ALA A CA 1
ATOM 888 C C . ALA A 1 112 ? 4.545 -2.360 -10.349 1.00 92.69 112 ALA A C 1
ATOM 890 O O . ALA A 1 112 ? 5.390 -3.022 -9.735 1.00 92.69 112 ALA A O 1
ATOM 891 N N . TRP A 1 113 ? 4.511 -2.281 -11.675 1.00 89.69 113 TRP A N 1
ATOM 892 C CA . TRP A 1 113 ? 5.343 -3.090 -12.551 1.00 89.69 113 TRP A CA 1
ATOM 893 C C . TRP A 1 113 ? 6.092 -2.216 -13.533 1.00 89.69 113 TRP A C 1
ATOM 895 O O . TRP A 1 113 ? 5.541 -1.272 -14.101 1.00 89.69 113 TRP A O 1
ATOM 905 N N . LYS A 1 114 ? 7.331 -2.601 -13.811 1.00 84.94 114 LYS A N 1
ATOM 906 C CA . LYS A 1 114 ? 8.153 -1.974 -14.831 1.00 84.94 114 LYS A CA 1
ATOM 907 C C . LYS A 1 114 ? 8.531 -2.979 -15.901 1.00 84.94 114 LYS A C 1
ATOM 909 O O . LYS A 1 114 ? 9.035 -4.037 -15.569 1.00 84.94 114 LYS A O 1
ATOM 914 N N . SER A 1 115 ? 8.288 -2.648 -17.168 1.00 84.56 115 SER A N 1
ATOM 915 C CA . SER A 1 115 ? 8.649 -3.520 -18.290 1.00 84.56 115 SER A CA 1
ATOM 916 C C . SER A 1 115 ? 10.167 -3.628 -18.424 1.00 84.56 115 SER A C 1
ATOM 918 O O . SER A 1 115 ? 10.856 -2.612 -18.555 1.00 84.56 115 SER A O 1
ATOM 920 N N . ASP A 1 116 ? 10.666 -4.861 -18.446 1.00 82.50 116 ASP A N 1
ATOM 921 C CA . ASP A 1 116 ? 12.095 -5.144 -18.593 1.00 82.50 116 ASP A CA 1
ATOM 922 C C . ASP A 1 116 ? 12.578 -4.763 -20.002 1.00 82.50 116 ASP A C 1
ATOM 924 O O . ASP A 1 116 ? 13.633 -4.156 -20.163 1.00 82.50 116 ASP A O 1
ATOM 928 N N . SER A 1 117 ? 11.762 -5.009 -21.035 1.00 73.94 117 SER A N 1
ATOM 929 C CA . SER A 1 117 ? 12.084 -4.616 -22.414 1.00 73.94 117 SER A CA 1
ATOM 930 C C . SER A 1 117 ? 12.104 -3.101 -22.611 1.00 73.94 117 SER A C 1
ATOM 932 O O . SER A 1 117 ? 12.934 -2.596 -23.360 1.00 73.94 117 SER A O 1
ATOM 934 N N . ALA A 1 118 ? 11.214 -2.360 -21.942 1.00 69.88 118 ALA A N 1
ATOM 935 C CA . ALA A 1 118 ? 11.237 -0.897 -21.992 1.00 69.88 118 ALA A CA 1
ATOM 936 C C . ALA A 1 118 ? 12.499 -0.336 -21.318 1.00 69.88 118 ALA A C 1
ATOM 938 O O . ALA A 1 118 ? 13.063 0.652 -21.784 1.00 69.88 118 ALA A O 1
ATOM 939 N N . MET A 1 119 ? 12.964 -0.985 -20.246 1.00 68.88 119 MET A N 1
ATOM 940 C CA . MET A 1 119 ? 14.224 -0.641 -19.587 1.00 68.88 119 MET A CA 1
ATOM 941 C C . MET A 1 119 ? 15.437 -0.912 -20.468 1.00 68.88 119 MET A C 1
ATOM 943 O O . MET A 1 119 ? 16.328 -0.067 -20.547 1.00 68.88 119 MET A O 1
ATOM 947 N N . GLU A 1 120 ? 15.441 -2.044 -21.165 1.00 71.31 120 GLU A N 1
ATOM 948 C CA . GLU A 1 120 ? 16.492 -2.386 -22.119 1.00 71.31 120 GLU A CA 1
ATOM 949 C C . GLU A 1 120 ? 16.536 -1.385 -23.282 1.00 71.31 120 GLU A C 1
ATOM 951 O O . GLU A 1 120 ? 17.584 -0.821 -23.577 1.00 71.31 120 GLU A O 1
ATOM 956 N N . GLN A 1 121 ? 15.387 -1.073 -23.891 1.00 64.56 121 GLN A N 1
ATOM 957 C CA . GLN A 1 121 ? 15.297 -0.076 -24.966 1.00 64.56 121 GLN A CA 1
ATOM 958 C C . GLN A 1 121 ? 15.756 1.315 -24.511 1.00 64.56 121 GLN A C 1
ATOM 960 O O . GLN A 1 121 ? 16.452 2.010 -25.252 1.00 64.56 121 GLN A O 1
ATOM 965 N N . LEU A 1 122 ? 15.398 1.717 -23.289 1.00 65.25 122 LEU A N 1
ATOM 966 C CA . LEU A 1 122 ? 15.843 2.975 -22.697 1.00 65.25 122 LEU A CA 1
ATOM 967 C C . LEU A 1 122 ? 17.369 2.994 -22.503 1.00 65.25 122 LEU A C 1
ATOM 969 O O . LEU A 1 122 ? 18.016 3.985 -22.841 1.00 65.25 122 LEU A O 1
ATOM 973 N N . SER A 1 123 ? 17.944 1.898 -21.999 1.00 67.94 123 SER A N 1
ATOM 974 C CA . SER A 1 123 ? 19.392 1.756 -21.811 1.00 67.94 123 SER A CA 1
ATOM 975 C C . SER A 1 123 ? 20.151 1.777 -23.141 1.00 67.94 123 SER A C 1
ATOM 977 O O . SER A 1 123 ? 21.115 2.530 -23.282 1.00 67.94 123 SER A O 1
ATOM 979 N N . GLN A 1 124 ? 19.681 1.029 -24.143 1.00 65.81 124 GLN A N 1
ATOM 980 C CA . GLN A 1 124 ? 20.269 1.000 -25.486 1.00 65.81 124 GLN A CA 1
ATOM 981 C C . GLN A 1 124 ? 20.187 2.362 -26.178 1.00 65.81 124 GLN A C 1
ATOM 983 O O . GLN A 1 124 ? 21.163 2.804 -26.784 1.00 65.81 124 GLN A O 1
ATOM 988 N N . SER A 1 125 ? 19.044 3.049 -26.060 1.00 62.03 125 SER A N 1
ATOM 989 C CA . SER A 1 125 ? 18.887 4.405 -26.584 1.00 62.03 125 SER A CA 1
ATOM 990 C C . SER A 1 125 ? 19.901 5.347 -25.941 1.00 62.03 125 SER A C 1
ATOM 992 O O . SER A 1 125 ? 20.596 6.043 -26.670 1.00 62.03 125 SER A O 1
ATOM 994 N N . PHE A 1 126 ? 20.061 5.312 -24.615 1.00 62.59 126 PHE A N 1
ATOM 995 C CA . PHE A 1 126 ? 21.042 6.134 -23.902 1.00 62.59 126 PHE A CA 1
ATOM 996 C C . PHE A 1 126 ? 22.494 5.826 -24.314 1.00 62.59 126 PHE A C 1
ATOM 998 O O . PHE A 1 126 ? 23.260 6.744 -24.599 1.00 62.59 126 PHE A O 1
ATOM 1005 N N . ALA A 1 127 ? 22.867 4.544 -24.401 1.00 65.19 127 ALA A N 1
ATOM 1006 C CA . ALA A 1 127 ? 24.224 4.109 -24.743 1.00 65.19 127 ALA A CA 1
ATOM 1007 C C . ALA A 1 127 ? 24.640 4.446 -26.189 1.00 65.19 127 ALA A C 1
ATOM 1009 O O . ALA A 1 127 ? 25.830 4.590 -26.468 1.00 65.19 127 ALA A O 1
ATOM 1010 N N . GLY A 1 128 ? 23.675 4.569 -27.105 1.00 59.91 128 GLY A N 1
ATOM 1011 C CA . GLY A 1 128 ? 23.916 4.905 -28.510 1.00 59.91 128 GLY A CA 1
ATOM 1012 C C . GLY A 1 128 ? 24.217 6.384 -28.785 1.00 59.91 128 GLY A C 1
ATOM 1013 O O . GLY A 1 128 ? 24.553 6.720 -29.922 1.00 59.91 128 GLY A O 1
ATOM 1014 N N . TYR A 1 129 ? 24.103 7.274 -27.793 1.00 59.41 129 TYR A N 1
ATOM 1015 C CA . TYR A 1 129 ? 24.392 8.698 -27.972 1.00 59.41 129 TYR A CA 1
ATOM 1016 C C . TYR A 1 129 ? 25.838 9.039 -27.565 1.00 59.41 129 TYR A C 1
ATOM 1018 O O . TYR A 1 129 ? 26.257 8.827 -26.430 1.00 59.41 129 TYR A O 1
ATOM 1026 N N . ASP A 1 130 ? 26.608 9.604 -28.501 1.00 55.28 130 ASP A N 1
ATOM 1027 C CA . ASP A 1 130 ? 28.001 10.013 -28.283 1.00 55.28 130 ASP A CA 1
ATOM 1028 C C . ASP A 1 130 ? 28.094 11.387 -27.603 1.00 55.28 130 ASP A C 1
ATOM 1030 O O . ASP A 1 130 ? 27.647 12.397 -28.163 1.00 55.28 130 ASP A O 1
ATOM 1034 N N . ARG A 1 131 ? 28.744 11.416 -26.426 1.00 56.72 131 ARG A N 1
ATOM 1035 C CA . ARG A 1 131 ? 29.037 12.607 -25.608 1.00 56.72 131 ARG A CA 1
ATOM 1036 C C . ARG A 1 131 ? 29.628 13.780 -26.377 1.00 56.72 131 ARG A C 1
ATOM 1038 O O . ARG A 1 131 ? 29.425 14.923 -25.971 1.00 56.72 131 ARG A O 1
ATOM 1045 N N . GLN A 1 132 ? 30.296 13.512 -27.491 1.00 52.09 132 GLN A N 1
ATOM 1046 C CA . GLN A 1 132 ? 30.972 14.520 -28.303 1.00 52.09 132 GLN A CA 1
ATOM 1047 C C . GLN A 1 132 ? 30.024 15.454 -29.077 1.00 52.09 132 GLN A C 1
ATOM 1049 O O . GLN A 1 132 ? 30.462 16.519 -29.504 1.00 52.09 132 GLN A O 1
ATOM 1054 N N . ASN A 1 133 ? 28.736 15.112 -29.222 1.00 54.34 133 ASN A N 1
ATOM 1055 C CA . ASN A 1 133 ? 27.782 15.879 -30.039 1.00 54.34 133 ASN A CA 1
ATOM 1056 C C . ASN A 1 133 ? 26.794 16.762 -29.253 1.00 54.34 133 ASN A C 1
ATOM 1058 O O . ASN A 1 133 ? 25.886 17.325 -29.865 1.00 54.34 133 ASN A O 1
ATOM 1062 N N . TYR A 1 134 ? 26.940 16.904 -27.929 1.00 52.34 134 TYR A N 1
ATOM 1063 C CA . TYR A 1 134 ? 26.058 17.778 -27.142 1.00 52.34 134 TYR A CA 1
ATOM 1064 C C . TYR A 1 134 ? 26.828 18.658 -26.155 1.00 52.34 134 TYR A C 1
ATOM 1066 O O . TYR A 1 134 ? 27.887 18.291 -25.645 1.00 52.34 134 TYR A O 1
ATOM 1074 N N . ILE A 1 135 ? 26.260 19.828 -25.866 1.00 55.16 135 ILE A N 1
ATOM 1075 C CA . ILE A 1 135 ? 26.718 20.728 -24.804 1.00 55.16 135 ILE A CA 1
ATOM 1076 C C . ILE A 1 135 ? 26.346 20.158 -23.424 1.00 55.16 135 ILE A C 1
ATOM 1078 O O . ILE A 1 135 ? 25.354 19.445 -23.283 1.00 55.16 135 ILE A O 1
ATOM 1082 N N . GLY A 1 136 ? 27.137 20.464 -22.391 1.00 55.34 136 GLY A N 1
ATOM 1083 C CA . GLY A 1 136 ? 27.014 19.836 -21.064 1.00 55.34 136 GLY A CA 1
ATOM 1084 C C . GLY A 1 136 ? 25.634 19.951 -20.395 1.00 55.34 136 GLY A C 1
ATOM 1085 O O . GLY A 1 136 ? 25.244 19.048 -19.659 1.00 55.34 136 GLY A O 1
ATOM 1086 N N . GLU A 1 137 ? 24.864 21.010 -20.672 1.00 53.28 137 GLU A N 1
ATOM 1087 C CA . GLU A 1 137 ? 23.499 21.172 -20.142 1.00 53.28 137 GLU A CA 1
ATOM 1088 C C . GLU A 1 137 ? 22.497 20.177 -20.748 1.00 53.28 137 GLU A C 1
ATOM 1090 O O . GLU A 1 137 ? 21.654 19.639 -20.028 1.00 53.28 137 GLU A O 1
ATOM 1095 N N . ASP A 1 138 ? 22.619 19.878 -22.045 1.00 57.88 138 ASP A N 1
ATOM 1096 C CA . ASP A 1 138 ? 21.737 18.931 -22.735 1.00 57.88 138 ASP A CA 1
ATOM 1097 C C . ASP A 1 138 ? 21.996 17.491 -22.257 1.00 57.88 138 ASP A C 1
ATOM 1099 O O . ASP A 1 138 ? 21.059 16.709 -22.098 1.00 57.88 138 ASP A O 1
ATOM 1103 N N . TRP A 1 139 ? 23.252 17.160 -21.937 1.00 57.66 139 TRP A N 1
ATOM 1104 C CA . TRP A 1 139 ? 23.624 15.865 -21.360 1.00 57.66 139 TRP A CA 1
ATOM 1105 C C . TRP A 1 139 ? 23.068 15.645 -19.957 1.00 57.66 139 TRP A C 1
ATOM 1107 O O . TRP A 1 139 ? 22.478 14.597 -19.699 1.00 57.66 139 TRP A O 1
ATOM 1117 N N . ASN A 1 140 ? 23.198 16.635 -19.070 1.00 65.19 140 ASN A N 1
ATOM 1118 C CA . ASN A 1 140 ? 22.667 16.541 -17.708 1.00 65.19 140 ASN A CA 1
ATOM 1119 C C . ASN A 1 140 ? 21.140 16.377 -17.708 1.00 65.19 140 ASN A C 1
ATOM 1121 O O . ASN A 1 140 ? 20.596 15.624 -16.901 1.00 65.19 140 ASN A O 1
ATOM 1125 N N . ALA A 1 141 ? 20.438 17.042 -18.632 1.00 63.00 141 ALA A N 1
ATOM 1126 C CA . ALA A 1 141 ? 18.996 16.874 -18.801 1.00 63.00 141 ALA A CA 1
ATOM 1127 C C . ALA A 1 141 ? 18.622 15.472 -19.321 1.00 63.00 141 ALA A C 1
ATOM 1129 O O . ALA A 1 141 ? 17.597 14.919 -18.919 1.00 63.00 141 ALA A O 1
ATOM 1130 N N . LEU A 1 142 ? 19.448 14.890 -20.193 1.00 60.19 142 LEU A N 1
ATOM 1131 C CA . LEU A 1 142 ? 19.241 13.559 -20.766 1.00 60.19 142 LEU A CA 1
ATOM 1132 C C . LEU A 1 142 ? 19.506 12.454 -19.733 1.00 60.19 142 LEU A C 1
ATOM 1134 O O . LEU A 1 142 ? 18.713 11.521 -19.614 1.00 60.19 142 LEU A O 1
ATOM 1138 N N . GLU A 1 143 ? 20.553 12.604 -18.925 1.00 65.81 143 GLU A N 1
ATOM 1139 C CA . GLU A 1 143 ? 20.846 11.724 -17.792 1.00 65.81 143 GLU A CA 1
ATOM 1140 C C . GLU A 1 143 ? 19.772 11.838 -16.700 1.00 65.81 143 GLU A C 1
ATOM 1142 O O . GLU A 1 143 ? 19.267 10.821 -16.230 1.00 65.81 143 GLU A O 1
ATOM 1147 N N . ALA A 1 144 ? 19.304 13.050 -16.380 1.00 65.12 144 ALA A N 1
ATOM 1148 C CA . ALA A 1 144 ? 18.188 13.243 -15.454 1.00 65.12 144 ALA A CA 1
ATOM 1149 C C . ALA A 1 144 ? 16.874 12.624 -15.969 1.00 65.12 144 ALA A C 1
ATOM 1151 O O . ALA A 1 144 ? 16.117 12.056 -15.185 1.00 65.12 144 ALA A O 1
ATOM 1152 N N . ALA A 1 145 ? 16.595 12.694 -17.275 1.00 61.97 145 ALA A N 1
ATOM 1153 C CA . ALA A 1 145 ? 15.416 12.067 -17.875 1.00 61.97 145 ALA A CA 1
ATOM 1154 C C . ALA A 1 145 ? 15.522 10.535 -17.931 1.00 61.97 145 ALA A C 1
ATOM 1156 O O . ALA A 1 145 ? 14.524 9.844 -17.715 1.00 61.97 145 ALA A O 1
ATOM 1157 N N . TYR A 1 146 ? 16.719 10.001 -18.180 1.00 64.44 146 TYR A N 1
ATOM 1158 C CA . TYR A 1 146 ? 17.011 8.574 -18.067 1.00 64.44 146 TYR A CA 1
ATOM 1159 C C . TYR A 1 146 ? 16.796 8.092 -16.630 1.00 64.44 146 TYR A C 1
ATOM 1161 O O . TYR A 1 146 ? 16.040 7.146 -16.414 1.00 64.44 146 TYR A O 1
ATOM 1169 N N . GLU A 1 147 ? 17.358 8.786 -15.639 1.00 66.75 147 GLU A N 1
ATOM 1170 C CA . GLU A 1 147 ? 17.175 8.466 -14.220 1.00 66.75 147 GLU A CA 1
ATOM 1171 C C . GLU A 1 147 ? 15.714 8.633 -13.766 1.00 66.75 147 GLU A C 1
ATOM 1173 O O . GLU A 1 147 ? 15.194 7.789 -13.037 1.00 66.75 147 GLU A O 1
ATOM 1178 N N . ALA A 1 148 ? 14.984 9.631 -14.275 1.00 61.53 148 ALA A N 1
ATOM 1179 C CA . ALA A 1 148 ? 13.546 9.776 -14.035 1.00 61.53 148 ALA A CA 1
ATOM 1180 C C . ALA A 1 148 ? 12.732 8.633 -14.670 1.00 61.53 148 ALA A C 1
ATOM 1182 O O . ALA A 1 148 ? 11.847 8.066 -14.028 1.00 61.53 148 ALA A O 1
ATOM 1183 N N . GLY A 1 149 ? 13.068 8.216 -15.896 1.00 62.69 149 GLY A N 1
ATOM 1184 C CA . GLY A 1 149 ? 12.498 7.027 -16.536 1.00 62.69 149 GLY A CA 1
ATOM 1185 C C . GLY A 1 149 ? 12.842 5.739 -15.778 1.00 62.69 149 GLY A C 1
ATOM 1186 O O . GLY A 1 149 ? 12.017 4.821 -15.675 1.00 62.69 149 GLY A O 1
ATOM 1187 N N . ARG A 1 150 ? 14.030 5.677 -15.162 1.00 62.41 150 ARG A N 1
ATOM 1188 C CA . ARG A 1 150 ? 14.447 4.605 -14.248 1.00 62.41 150 ARG A CA 1
ATOM 1189 C C . ARG A 1 150 ? 13.657 4.610 -12.935 1.00 62.41 150 ARG A C 1
ATOM 1191 O O . ARG A 1 150 ? 13.283 3.532 -12.473 1.00 62.41 150 ARG A O 1
ATOM 1198 N N . ALA A 1 151 ? 13.330 5.780 -12.407 1.00 62.12 151 ALA A N 1
ATOM 1199 C CA . ALA A 1 151 ? 12.638 5.938 -11.134 1.00 62.12 151 ALA A CA 1
ATOM 1200 C C . ALA A 1 151 ? 11.101 5.822 -11.220 1.00 62.12 151 ALA A C 1
ATOM 1202 O O . ALA A 1 151 ? 10.489 5.351 -10.266 1.00 62.12 151 ALA A O 1
ATOM 1203 N N . GLY A 1 152 ? 10.466 6.232 -12.329 1.00 57.75 152 GLY A N 1
ATOM 1204 C CA . GLY A 1 152 ? 9.066 6.692 -12.271 1.00 57.75 152 GLY A CA 1
ATOM 1205 C C . GLY A 1 152 ? 7.990 6.023 -13.136 1.00 57.75 152 GLY A C 1
ATOM 1206 O O . GLY A 1 152 ? 6.852 6.449 -13.042 1.00 57.75 152 GLY A O 1
ATOM 1207 N N . ILE A 1 153 ? 8.265 4.998 -13.954 1.00 54.69 153 ILE A N 1
ATOM 1208 C CA . ILE A 1 153 ? 7.259 4.431 -14.894 1.00 54.69 153 ILE A CA 1
ATOM 1209 C C . ILE A 1 153 ? 6.641 5.517 -15.802 1.00 54.69 153 ILE A C 1
ATOM 1211 O O . ILE A 1 153 ? 5.431 5.694 -15.859 1.00 54.69 153 ILE A O 1
ATOM 1215 N N . GLU A 1 154 ? 7.456 6.210 -16.594 1.00 53.00 154 GLU A N 1
ATOM 1216 C CA . GLU A 1 154 ? 6.919 6.946 -17.740 1.00 53.00 154 GLU A CA 1
ATOM 1217 C C . GLU A 1 154 ? 7.724 6.647 -18.998 1.00 53.00 154 GLU A C 1
ATOM 1219 O O . GLU A 1 154 ? 8.691 7.325 -19.340 1.00 53.00 154 GLU A O 1
ATOM 1224 N N . ALA A 1 155 ? 7.243 5.665 -19.763 1.00 46.38 155 ALA A N 1
ATOM 1225 C CA . ALA A 1 155 ? 7.547 5.565 -21.190 1.00 46.38 155 ALA A CA 1
ATOM 1226 C C . ALA A 1 155 ? 7.241 6.892 -21.933 1.00 46.38 155 ALA A C 1
ATOM 1228 O O . ALA A 1 155 ? 7.839 7.185 -22.967 1.00 46.38 155 ALA A O 1
ATOM 1229 N N . ALA A 1 156 ? 6.363 7.736 -21.369 1.00 44.47 156 ALA A N 1
ATOM 1230 C CA . ALA A 1 156 ? 6.050 9.074 -21.859 1.00 44.47 156 ALA A CA 1
ATOM 1231 C C . ALA A 1 156 ? 7.226 10.064 -21.751 1.00 44.47 156 ALA A C 1
ATOM 1233 O O . ALA A 1 156 ? 7.390 10.889 -22.651 1.00 44.47 156 ALA A O 1
ATOM 1234 N N . ALA A 1 157 ? 8.092 9.957 -20.734 1.00 48.38 157 ALA A N 1
ATOM 1235 C CA . ALA A 1 157 ? 9.262 10.829 -20.598 1.00 48.38 157 ALA A CA 1
ATOM 1236 C C . ALA A 1 157 ? 10.267 10.606 -21.742 1.00 48.38 157 ALA A C 1
ATOM 1238 O O . ALA A 1 157 ? 10.824 11.558 -22.286 1.00 48.38 157 ALA A O 1
ATOM 1239 N N . VAL A 1 158 ? 10.422 9.351 -22.172 1.00 48.94 158 VAL A N 1
ATOM 1240 C CA . VAL A 1 158 ? 11.307 8.943 -23.274 1.00 48.94 158 VAL A CA 1
ATOM 1241 C C . VAL A 1 158 ? 10.757 9.423 -24.621 1.00 48.94 158 VAL A C 1
ATOM 1243 O O . VAL A 1 158 ? 11.487 10.017 -25.414 1.00 48.94 158 VAL A O 1
ATOM 1246 N N . ALA A 1 159 ? 9.449 9.263 -24.859 1.00 50.16 159 ALA A N 1
ATOM 1247 C CA . ALA A 1 159 ? 8.787 9.756 -26.071 1.00 50.16 159 ALA A CA 1
ATOM 1248 C C . ALA A 1 159 ? 8.783 11.296 -26.160 1.00 50.16 159 ALA A C 1
ATOM 1250 O O . ALA A 1 159 ? 8.988 11.858 -27.238 1.00 50.16 159 ALA A O 1
ATOM 1251 N N . ALA A 1 160 ? 8.613 11.989 -25.029 1.00 47.09 160 ALA A N 1
ATOM 1252 C CA . ALA A 1 160 ? 8.713 13.445 -24.951 1.00 47.09 160 ALA A CA 1
ATOM 1253 C C . ALA A 1 160 ? 10.147 13.944 -25.203 1.00 47.09 160 ALA A C 1
ATOM 1255 O O . ALA A 1 160 ? 10.321 15.003 -25.814 1.00 47.09 160 ALA A O 1
ATOM 1256 N N . LEU A 1 161 ? 11.167 13.177 -24.794 1.00 48.75 161 LEU A N 1
ATOM 1257 C CA . LEU A 1 161 ? 12.569 13.441 -25.129 1.00 48.75 161 LEU A CA 1
ATOM 1258 C C . LEU A 1 161 ? 12.810 13.310 -26.640 1.00 48.75 161 LEU A C 1
ATOM 1260 O O . LEU A 1 161 ? 13.326 14.240 -27.260 1.00 48.75 161 LEU A O 1
ATOM 1264 N N . ILE A 1 162 ? 12.366 12.203 -27.247 1.00 52.22 162 ILE A N 1
ATOM 1265 C CA . ILE A 1 162 ? 12.464 11.945 -28.698 1.00 52.22 162 ILE A CA 1
ATOM 1266 C C . ILE A 1 162 ? 11.771 13.059 -29.502 1.00 52.22 162 ILE A C 1
ATOM 1268 O O . ILE A 1 162 ? 12.331 13.593 -30.465 1.00 52.22 162 ILE A O 1
ATOM 1272 N N . TRP A 1 163 ? 10.584 13.486 -29.066 1.00 49.66 163 TRP A N 1
ATOM 1273 C CA . TRP A 1 163 ? 9.841 14.574 -29.703 1.00 49.66 163 TRP A CA 1
ATOM 1274 C C . TRP A 1 163 ? 10.552 15.934 -29.592 1.00 49.66 163 TRP A C 1
ATOM 1276 O O . TRP A 1 163 ? 10.666 16.651 -30.590 1.00 49.66 163 TRP A O 1
ATOM 1286 N N . LYS A 1 164 ? 11.096 16.285 -28.416 1.00 47.66 164 LYS A N 1
ATOM 1287 C CA . LYS A 1 164 ? 11.836 17.549 -28.222 1.00 47.66 164 LYS A CA 1
ATOM 1288 C C . LYS A 1 164 ? 13.128 17.608 -29.048 1.00 47.66 164 LYS A C 1
ATOM 1290 O O . LYS A 1 164 ? 13.472 18.679 -29.547 1.00 47.66 164 LYS A O 1
ATOM 1295 N N . MET A 1 165 ? 13.801 16.475 -29.248 1.00 49.28 165 MET A N 1
ATOM 1296 C CA . MET A 1 165 ? 15.057 16.384 -30.006 1.00 49.28 165 MET A CA 1
ATOM 1297 C C . MET A 1 165 ? 14.884 16.575 -31.521 1.00 49.28 165 MET A C 1
ATOM 1299 O O . MET A 1 165 ? 15.785 17.088 -32.182 1.00 49.28 165 MET A O 1
ATOM 1303 N N . THR A 1 166 ? 13.716 16.247 -32.083 1.00 50.09 166 THR A N 1
ATOM 1304 C CA . THR A 1 166 ? 13.486 16.355 -33.538 1.00 50.09 166 THR A CA 1
ATOM 1305 C C . THR A 1 166 ? 13.322 17.816 -33.997 1.00 50.09 166 THR A C 1
ATOM 1307 O O . THR A 1 166 ? 13.533 18.129 -35.165 1.00 50.09 166 THR A O 1
ATOM 1310 N N . ARG A 1 167 ? 12.997 18.745 -33.084 1.00 46.53 167 ARG A N 1
ATOM 1311 C CA . ARG A 1 167 ? 12.754 20.167 -33.403 1.00 46.53 167 ARG A CA 1
ATOM 1312 C C . ARG A 1 167 ? 13.986 21.077 -33.388 1.00 46.53 167 ARG A C 1
ATOM 1314 O O . ARG A 1 167 ? 13.894 22.165 -33.941 1.00 46.53 167 ARG A O 1
ATOM 1321 N N . LYS A 1 168 ? 15.102 20.689 -32.758 1.00 44.59 168 LYS A N 1
ATOM 1322 C CA . LYS A 1 168 ? 16.287 21.564 -32.597 1.00 44.59 168 LYS A CA 1
ATOM 1323 C C . LYS A 1 168 ? 17.358 21.407 -33.687 1.00 44.59 168 LYS A C 1
ATOM 1325 O O . LYS A 1 168 ? 18.350 22.121 -33.650 1.00 44.59 168 LYS A O 1
ATOM 1330 N N . LYS A 1 169 ? 17.169 20.519 -34.673 1.00 43.56 169 LYS A N 1
ATOM 1331 C CA . LYS A 1 169 ? 17.966 20.535 -35.913 1.00 43.56 169 LYS A CA 1
ATOM 1332 C C . LYS A 1 169 ? 17.410 21.587 -36.885 1.00 43.56 169 LYS A C 1
ATOM 1334 O O . LYS A 1 169 ? 16.814 21.217 -37.893 1.00 43.56 169 LYS A O 1
ATOM 1339 N N . GLN A 1 170 ? 17.586 22.869 -36.567 1.00 43.12 170 GLN A N 1
ATOM 1340 C CA . GLN A 1 170 ? 17.642 23.973 -37.535 1.00 43.12 170 GLN A CA 1
ATOM 1341 C C . GLN A 1 170 ? 18.640 25.016 -37.050 1.00 43.12 170 GLN A C 1
ATOM 1343 O O . GLN A 1 170 ? 18.598 25.331 -35.840 1.00 43.12 170 GLN A O 1
#

Sequence (170 aa):
MGSERSEWFYDSQFTQPIREEYIPGNGQTVYARRVPNRYTVRFSANGGAGSMDSLNSEYGQQFQLPAARFTRTGYTFTGWSTRPDGPVEYQNGQTVRNLTVEDGGVVNLYAAWKSDSAMEQLSQSFAGYDRQNYIGEDWNALEAAYEAGRAGIEAAAVAALIWKMTRKKQ

Organism: NCBI:txid1650663

Secondary structure (DSSP, 8-state):
--SEEEEEESSTTS-SEEPTT-PPPSS---EEEEEEPEEEEEEE-TTSB-----EEEETT-EEEPPPP--BBTTEEEEEEESSTTPPP-B-TT-EEE-S--STTEEEEEEEEEEEHHHHHHHHHHHHTS-GGGS-HHHHHHHHHHHHHHHHH--HHHHHHHHHHHHT---

Foldseek 3Di:
DFFWDKWKAQDPVRPHTDDPVDDDPDPRDIDIDTGGAKEKEAEALLQWDDGDDIDIDTAPDKDWAAADPTDHPQKDFAAWDQDSPDKHPGGGRDIDHCPDRDRHYYGYIYTDIDGNVLLVVLVVVLVPDDPVPDDPVLVVVSVVLSVCVVRIPDPVSVVVNVVVVVPPPD